Protein AF-A0A4Y2JRJ2-F1 (afdb_monomer_lite)

Organism: Araneus ventricosus (NCBI:txid182803)

Sequence (125 aa):
MPVTPMLPQPTEDWSYSSLLEEIGKANWTLNPTSQSPTFQLWAKYLRNYFWNDSTTTSEKITFNILPSTTYSFRTNRSTENAILDLLDTINSAKSSNQQTLMIFLDIKGAFDHLQYTSIKTALTS

pLDDT: mean 71.3, std 20.08, range [35.91, 96.25]

Secondary structure (DSSP, 8-state):
---PPPPPP--S---THHHHHHHTT------TT---HHHHHHHHHHHHHHHHHHHHHHHHHHHHHS-TT--TT-TT--HHHHHHHHHHHHHHHHHTT----------TTTTTT--HHHHHHHHH-

Structure (mmCIF, N/CA/C/O backbone):
data_AF-A0A4Y2JRJ2-F1
#
_entry.id   AF-A0A4Y2JRJ2-F1
#
loop_
_atom_site.group_PDB
_atom_site.id
_atom_site.type_symbol
_atom_site.label_atom_id
_atom_site.label_alt_id
_atom_site.label_comp_id
_atom_site.label_asym_id
_atom_site.label_entity_id
_atom_site.label_seq_id
_atom_site.pdbx_PDB_ins_code
_atom_site.Cartn_x
_atom_site.Cartn_y
_atom_site.Cartn_z
_atom_site.occupancy
_atom_site.B_iso_or_equiv
_atom_site.auth_seq_id
_atom_site.auth_comp_id
_atom_site.auth_asym_id
_atom_site.auth_atom_id
_atom_site.pdbx_PDB_model_num
ATOM 1 N N . MET A 1 1 ? 52.779 2.180 -22.272 1.00 42.28 1 MET A N 1
ATOM 2 C CA . MET A 1 1 ? 51.706 2.841 -23.047 1.00 42.28 1 MET A CA 1
ATOM 3 C C . MET A 1 1 ? 50.378 2.333 -22.506 1.00 42.28 1 MET A C 1
ATOM 5 O O . MET A 1 1 ? 50.268 1.117 -22.386 1.00 42.28 1 MET A O 1
ATOM 9 N N . PRO A 1 2 ? 49.432 3.188 -22.085 1.00 35.91 2 PRO A N 1
ATOM 10 C CA . PRO A 1 2 ? 48.146 2.713 -21.594 1.00 35.91 2 PRO A CA 1
ATOM 11 C C . PRO A 1 2 ? 47.262 2.334 -22.788 1.00 35.91 2 PRO A C 1
ATOM 13 O O . PRO A 1 2 ? 47.215 3.058 -23.779 1.00 35.91 2 PRO A O 1
ATOM 16 N N . VAL A 1 3 ? 46.590 1.188 -22.703 1.00 46.62 3 VAL A N 1
ATOM 17 C CA . VAL A 1 3 ? 45.616 0.748 -23.707 1.00 46.62 3 VAL A CA 1
ATOM 18 C C . VAL A 1 3 ? 44.247 1.235 -23.249 1.00 46.62 3 VAL A C 1
ATOM 20 O O . VAL A 1 3 ? 43.727 0.772 -22.237 1.00 46.62 3 VAL A O 1
ATOM 23 N N . THR A 1 4 ? 43.682 2.206 -23.961 1.00 54.47 4 THR A N 1
ATOM 24 C CA . THR A 1 4 ? 42.310 2.673 -23.741 1.00 54.47 4 THR A CA 1
ATOM 25 C C . THR A 1 4 ? 41.337 1.636 -24.320 1.00 54.47 4 THR A C 1
ATOM 27 O O . THR A 1 4 ? 41.460 1.317 -25.503 1.00 54.47 4 THR A O 1
ATOM 30 N N . PRO A 1 5 ? 40.368 1.099 -23.554 1.00 45.22 5 PRO A N 1
ATOM 31 C CA . PRO A 1 5 ? 39.348 0.231 -24.126 1.00 45.22 5 PRO A CA 1
ATOM 32 C C . PRO A 1 5 ? 38.384 1.079 -24.962 1.00 45.22 5 PRO A C 1
ATOM 34 O O . PRO A 1 5 ? 37.733 1.984 -24.440 1.00 45.22 5 PRO A O 1
ATOM 37 N N . MET A 1 6 ? 38.307 0.812 -26.268 1.00 44.59 6 MET A N 1
ATOM 38 C CA . MET A 1 6 ? 37.297 1.420 -27.136 1.00 44.59 6 MET A CA 1
ATOM 39 C C . MET A 1 6 ? 35.924 0.821 -26.819 1.00 44.59 6 MET A C 1
ATOM 41 O O . MET A 1 6 ? 35.758 -0.398 -26.829 1.00 44.59 6 MET A O 1
ATOM 45 N N . LEU A 1 7 ? 34.935 1.680 -26.561 1.00 41.03 7 LEU A N 1
ATOM 46 C CA . LEU A 1 7 ? 33.533 1.270 -26.530 1.00 41.03 7 LEU A CA 1
ATOM 47 C C . LEU A 1 7 ? 33.123 0.798 -27.941 1.00 41.03 7 LEU A C 1
ATOM 49 O O . LEU A 1 7 ? 33.414 1.518 -28.903 1.00 41.03 7 LEU A O 1
ATOM 53 N N . PRO A 1 8 ? 32.436 -0.350 -28.099 1.00 40.81 8 PRO A N 1
ATOM 54 C CA . PRO A 1 8 ? 31.920 -0.756 -29.400 1.00 40.81 8 PRO A CA 1
ATOM 55 C C . PRO A 1 8 ? 30.892 0.270 -29.887 1.00 40.81 8 PRO A C 1
ATOM 57 O O . PRO A 1 8 ? 29.988 0.650 -29.142 1.00 40.81 8 PRO A O 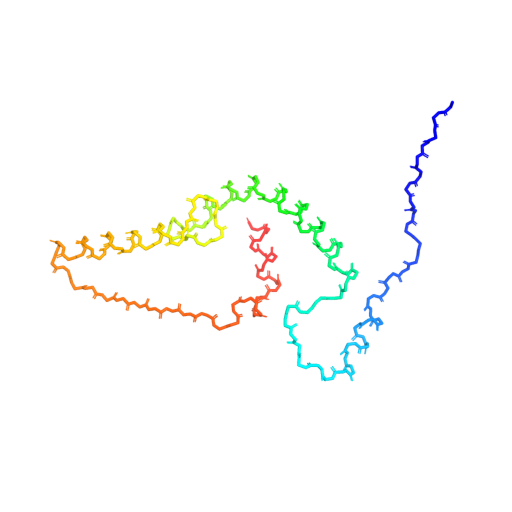1
ATOM 60 N N . GLN A 1 9 ? 31.037 0.732 -31.128 1.00 40.53 9 GLN A N 1
ATOM 61 C CA . GLN A 1 9 ? 30.033 1.575 -31.776 1.00 40.53 9 GLN A CA 1
ATOM 62 C C . GLN A 1 9 ? 28.831 0.717 -32.200 1.00 40.53 9 GLN A C 1
ATOM 64 O O . GLN A 1 9 ? 29.028 -0.415 -32.655 1.00 40.53 9 GLN A O 1
ATOM 69 N N . PRO A 1 10 ? 27.594 1.230 -32.070 1.00 41.03 10 PRO A N 1
ATOM 70 C CA . PRO A 1 10 ? 26.406 0.474 -32.419 1.00 41.03 10 PRO A CA 1
ATOM 71 C C . PRO A 1 10 ? 26.344 0.358 -33.939 1.00 41.03 10 PRO A C 1
ATOM 73 O O . PRO A 1 10 ? 26.138 1.341 -34.646 1.00 41.03 10 PRO A O 1
ATOM 76 N N . THR A 1 11 ? 26.558 -0.854 -34.435 1.00 49.75 11 THR A N 1
ATOM 77 C CA . THR A 1 11 ? 26.327 -1.192 -35.835 1.00 49.75 11 THR A CA 1
ATOM 78 C C . THR A 1 11 ? 25.270 -2.282 -35.843 1.00 49.75 11 THR A C 1
ATOM 80 O O . THR A 1 11 ? 25.405 -3.258 -35.112 1.00 49.75 11 THR A O 1
ATOM 83 N N . GLU A 1 12 ? 24.250 -2.065 -36.670 1.00 44.19 12 GLU A N 1
ATOM 84 C CA . GLU A 1 12 ? 23.066 -2.894 -36.924 1.00 44.19 12 GLU A CA 1
ATOM 85 C C . GLU A 1 12 ? 21.788 -2.503 -36.166 1.00 44.19 12 GLU A C 1
ATOM 87 O O . GLU A 1 12 ? 21.698 -2.449 -34.942 1.00 44.19 12 GLU A O 1
ATOM 92 N N . ASP A 1 13 ? 20.797 -2.195 -36.996 1.00 42.09 13 ASP A N 1
ATOM 93 C CA . ASP A 1 13 ? 19.436 -1.767 -36.724 1.00 42.09 13 ASP A CA 1
ATOM 94 C C . ASP A 1 13 ? 18.667 -2.889 -36.008 1.00 42.09 13 ASP A C 1
ATOM 96 O O . ASP A 1 13 ? 18.261 -3.883 -36.615 1.00 42.09 13 ASP A O 1
ATOM 100 N N . TRP A 1 14 ? 18.509 -2.779 -34.687 1.00 40.53 14 TRP A N 1
ATOM 101 C CA . TRP A 1 14 ? 17.703 -3.720 -33.904 1.00 40.53 14 TRP A CA 1
ATOM 102 C C . TRP A 1 14 ? 16.218 -3.439 -34.151 1.00 40.53 14 TRP A C 1
ATOM 104 O O . TRP A 1 14 ? 15.537 -2.800 -33.346 1.00 40.53 14 TRP A O 1
ATOM 114 N N . SER A 1 15 ? 15.702 -3.924 -35.278 1.00 42.84 15 SER A N 1
ATOM 115 C CA . SER A 1 15 ? 14.270 -3.910 -35.564 1.00 42.84 15 SER A CA 1
ATOM 116 C C . SER A 1 15 ? 13.555 -4.903 -34.642 1.00 42.84 15 SER A C 1
ATOM 118 O O . SER A 1 15 ? 13.498 -6.106 -34.895 1.00 42.84 15 SER A O 1
ATOM 120 N N . TYR A 1 16 ? 12.987 -4.387 -33.550 1.00 44.78 16 TYR A N 1
ATOM 121 C CA . TYR A 1 16 ? 12.132 -5.134 -32.614 1.00 44.78 16 TYR A CA 1
ATOM 122 C C . TYR A 1 16 ? 10.885 -5.742 -33.282 1.00 44.78 16 TYR A C 1
ATOM 124 O O . TYR A 1 16 ? 10.229 -6.608 -32.702 1.00 44.78 16 TYR A O 1
ATOM 132 N N . SER A 1 17 ? 10.563 -5.309 -34.501 1.00 43.69 17 SER A N 1
ATOM 133 C CA . SER A 1 17 ? 9.397 -5.735 -35.273 1.00 43.69 17 SER A CA 1
ATOM 134 C C . SER A 1 17 ? 9.382 -7.241 -35.543 1.00 43.69 17 SER A C 1
ATOM 136 O O . SER A 1 17 ? 8.327 -7.859 -35.435 1.00 43.69 17 SER A O 1
ATOM 138 N N . SER A 1 18 ? 10.541 -7.855 -35.799 1.00 46.25 18 SER A N 1
ATOM 139 C CA . SER A 1 18 ? 10.648 -9.289 -36.108 1.00 46.25 18 SER A CA 1
ATOM 140 C C . SER A 1 18 ? 10.314 -10.176 -34.901 1.00 46.25 18 SER A C 1
ATOM 142 O O . SER A 1 18 ? 9.673 -11.213 -35.047 1.00 46.25 18 SER A O 1
ATOM 144 N N . LEU A 1 19 ? 10.696 -9.741 -33.692 1.00 44.41 19 LEU A N 1
ATOM 145 C CA . LEU A 1 19 ? 10.365 -10.430 -32.437 1.00 44.41 19 LEU A CA 1
ATOM 146 C C . LEU A 1 19 ? 8.871 -10.314 -32.105 1.00 44.41 19 LEU A C 1
ATOM 148 O O . LEU A 1 19 ? 8.273 -11.254 -31.590 1.00 44.41 19 LEU A O 1
ATOM 152 N N . LEU A 1 20 ? 8.253 -9.173 -32.419 1.00 44.00 20 LEU A N 1
ATOM 153 C CA . LEU A 1 20 ? 6.820 -8.955 -32.210 1.00 44.00 20 LEU A CA 1
ATOM 154 C C . LEU A 1 20 ? 5.960 -9.771 -33.189 1.00 44.00 20 LEU A C 1
ATOM 156 O O . LEU A 1 20 ? 4.895 -10.257 -32.805 1.00 44.00 20 LEU A O 1
ATOM 160 N N . GLU A 1 21 ? 6.436 -9.980 -34.419 1.00 49.56 21 GLU A N 1
ATOM 161 C CA . GLU A 1 21 ? 5.772 -10.824 -35.423 1.00 49.56 21 GLU A CA 1
ATOM 162 C C . GLU A 1 21 ? 5.758 -12.313 -35.033 1.00 49.56 21 GLU A C 1
ATOM 164 O O . GLU A 1 21 ? 4.797 -13.031 -35.323 1.00 49.56 21 GLU A O 1
ATOM 169 N N . GLU A 1 22 ? 6.799 -12.778 -34.337 1.00 46.06 22 GLU A N 1
ATOM 170 C CA . GLU A 1 22 ? 6.912 -14.155 -33.846 1.00 46.06 22 GLU A CA 1
ATOM 171 C C . GLU A 1 22 ? 6.024 -14.404 -32.611 1.00 46.06 22 GLU A C 1
ATOM 173 O O . GLU A 1 22 ? 5.380 -15.451 -32.501 1.00 46.06 22 GLU A O 1
ATOM 178 N N . ILE A 1 23 ? 5.890 -13.403 -31.730 1.00 51.19 23 ILE A N 1
ATOM 179 C CA . ILE A 1 23 ? 5.006 -13.449 -30.550 1.00 51.19 23 ILE A CA 1
ATOM 180 C C . ILE A 1 23 ? 3.524 -13.545 -30.955 1.00 51.19 23 ILE A C 1
ATOM 182 O O . ILE A 1 23 ? 2.739 -14.198 -30.269 1.00 51.19 23 ILE A O 1
ATOM 186 N N . GLY A 1 24 ? 3.134 -12.967 -32.096 1.00 46.84 24 GLY A N 1
ATOM 187 C CA . GLY A 1 24 ? 1.750 -12.989 -32.586 1.00 46.84 24 GLY A CA 1
ATOM 188 C C . GLY A 1 24 ? 1.219 -14.364 -33.020 1.00 46.84 24 GLY A C 1
ATOM 189 O O . GLY A 1 24 ? 0.017 -14.500 -33.243 1.00 46.84 24 GLY A O 1
ATOM 190 N N . LYS A 1 25 ? 2.075 -15.389 -33.152 1.00 46.81 25 LYS A N 1
ATOM 191 C CA . LYS A 1 25 ? 1.701 -16.702 -33.721 1.00 46.81 25 LYS A CA 1
ATOM 192 C C . LYS A 1 25 ? 1.521 -17.825 -32.706 1.00 46.81 25 LYS A C 1
ATOM 194 O O . LYS A 1 25 ? 1.104 -18.917 -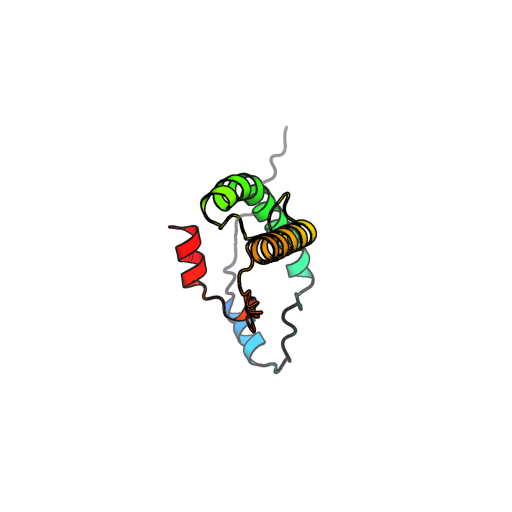33.091 1.00 46.81 25 LYS A O 1
ATOM 199 N N . ALA A 1 26 ? 1.800 -17.592 -31.428 1.00 40.94 26 ALA A N 1
ATOM 200 C CA . ALA A 1 26 ? 1.737 -18.642 -30.426 1.00 40.94 26 ALA A CA 1
ATOM 201 C C . ALA A 1 26 ? 0.713 -18.308 -29.331 1.00 40.94 26 ALA A C 1
ATOM 203 O O . ALA A 1 26 ? 0.862 -17.342 -28.587 1.00 40.94 26 ALA A O 1
ATOM 204 N N . ASN A 1 27 ? -0.326 -19.141 -29.221 1.00 46.16 27 ASN A N 1
ATOM 205 C CA . ASN A 1 27 ? -1.297 -19.108 -28.126 1.00 46.16 27 ASN A CA 1
ATOM 206 C C . ASN A 1 27 ? -0.636 -19.612 -26.836 1.00 46.16 27 ASN A C 1
ATOM 208 O O . ASN A 1 27 ? -0.828 -20.757 -26.429 1.00 46.16 27 ASN A O 1
ATOM 212 N N . TRP A 1 28 ? 0.169 -18.765 -26.203 1.00 39.12 28 TRP A N 1
ATOM 213 C CA . TRP A 1 28 ? 0.623 -18.989 -24.838 1.00 39.12 28 TRP A CA 1
ATOM 214 C C . TRP A 1 28 ? -0.413 -18.393 -23.895 1.00 39.12 28 TRP A C 1
ATOM 216 O O . TRP A 1 28 ? -0.759 -17.216 -24.000 1.00 39.12 28 TRP A O 1
ATOM 226 N N . THR A 1 29 ? -0.874 -19.174 -22.922 1.00 43.31 29 THR A N 1
ATOM 227 C CA . THR A 1 29 ? -1.368 -18.608 -21.667 1.00 43.31 29 THR A CA 1
ATOM 228 C C . THR A 1 29 ? -0.193 -17.840 -21.061 1.00 43.31 29 THR A C 1
ATOM 230 O O . THR A 1 29 ? 0.716 -18.432 -20.480 1.00 43.31 29 THR A O 1
ATOM 233 N N . LEU A 1 30 ? -0.145 -16.528 -21.303 1.00 48.53 30 LEU A N 1
ATOM 234 C CA . LEU A 1 30 ? 0.935 -15.658 -20.851 1.00 48.53 30 LEU A CA 1
ATOM 235 C C . LEU A 1 30 ? 0.990 -15.714 -19.324 1.00 48.53 30 LEU A C 1
ATOM 237 O O . LEU A 1 30 ? 0.108 -15.197 -18.643 1.00 48.53 30 LEU A O 1
ATOM 241 N N . ASN A 1 31 ? 2.023 -16.353 -18.777 1.00 50.81 31 ASN A N 1
ATOM 242 C CA . ASN A 1 31 ? 2.381 -16.145 -17.384 1.00 50.81 31 ASN A CA 1
ATOM 243 C C . ASN A 1 31 ? 3.006 -14.740 -17.295 1.00 50.81 31 ASN A C 1
ATOM 245 O O . ASN A 1 31 ? 4.090 -14.549 -17.853 1.00 50.81 31 ASN A O 1
ATOM 249 N N . PRO A 1 32 ? 2.384 -13.767 -16.604 1.00 55.78 32 PRO A N 1
ATOM 250 C CA . PRO A 1 32 ? 2.878 -12.389 -16.542 1.00 55.78 32 PRO A CA 1
ATOM 251 C C . PRO A 1 32 ? 4.251 -12.266 -15.855 1.00 55.78 32 PRO A C 1
ATOM 253 O O . PRO A 1 32 ? 4.891 -11.221 -15.922 1.00 55.78 32 PRO A O 1
ATOM 256 N N . THR A 1 33 ? 4.737 -13.330 -15.206 1.00 58.91 33 THR A N 1
ATOM 257 C CA . THR A 1 33 ? 6.064 -13.390 -14.571 1.00 58.91 33 THR A CA 1
ATOM 258 C C . THR A 1 33 ? 7.132 -14.068 -15.447 1.00 58.91 33 THR A C 1
ATOM 260 O O . THR A 1 33 ? 8.305 -14.099 -15.078 1.00 58.91 33 THR A O 1
ATOM 263 N N . SER A 1 34 ? 6.768 -14.612 -16.612 1.00 54.38 34 SER A N 1
ATOM 264 C CA . SER A 1 34 ? 7.700 -15.303 -17.511 1.00 54.38 34 SER A CA 1
ATOM 265 C C . SER A 1 34 ? 8.627 -14.312 -18.224 1.00 54.38 34 SER A C 1
ATOM 267 O O . SER A 1 34 ? 8.170 -13.472 -18.994 1.00 54.38 34 SER A O 1
ATOM 269 N N . GLN A 1 35 ? 9.941 -14.427 -18.005 1.00 58.06 35 GLN A N 1
ATOM 270 C CA . GLN A 1 35 ? 10.963 -13.652 -18.720 1.00 58.06 35 GLN A CA 1
ATOM 271 C C . GLN A 1 35 ? 12.006 -14.573 -19.355 1.00 58.06 35 GLN A C 1
ATOM 273 O O . GLN A 1 35 ? 12.456 -15.526 -18.717 1.00 58.06 35 GLN A O 1
ATOM 278 N N . SER A 1 36 ? 12.444 -14.242 -20.575 1.00 57.72 36 SER A N 1
ATOM 279 C CA . SER A 1 36 ? 13.567 -14.911 -21.247 1.00 57.72 36 SER A CA 1
ATOM 280 C C . SER A 1 36 ? 14.858 -14.824 -20.403 1.00 57.72 36 SER A C 1
ATOM 282 O O . SER A 1 36 ? 15.148 -13.744 -19.878 1.00 57.72 36 SER A O 1
ATOM 284 N N . PRO A 1 37 ? 15.668 -15.897 -20.273 1.00 58.19 37 PRO A N 1
ATOM 285 C CA . PRO A 1 37 ? 16.852 -15.930 -19.401 1.00 58.19 37 PRO A CA 1
ATOM 286 C C . PRO A 1 37 ? 17.874 -14.809 -19.650 1.00 58.19 37 PRO A C 1
ATOM 288 O O . PRO A 1 37 ? 18.465 -14.281 -18.711 1.00 58.19 37 PRO A O 1
ATOM 291 N N . THR A 1 38 ? 18.067 -14.399 -20.905 1.00 56.34 38 THR A N 1
ATOM 292 C CA . THR A 1 38 ? 18.982 -13.304 -21.270 1.00 56.34 38 THR A CA 1
ATOM 293 C C . THR A 1 38 ? 18.423 -11.928 -20.914 1.00 56.34 38 THR A C 1
ATOM 295 O O . THR A 1 38 ? 19.180 -11.038 -20.524 1.00 56.34 38 THR A O 1
ATOM 298 N N . PHE A 1 39 ? 17.098 -11.761 -20.963 1.00 62.88 39 PHE A N 1
ATOM 299 C CA . PHE A 1 39 ? 16.429 -10.546 -20.501 1.00 62.88 39 PHE A CA 1
ATOM 300 C C . PHE A 1 39 ? 16.547 -10.394 -18.978 1.00 62.88 39 PHE A C 1
ATOM 302 O O . PHE A 1 39 ? 16.710 -9.281 -18.496 1.00 62.88 39 PHE A O 1
ATOM 309 N N . GLN A 1 40 ? 16.574 -11.492 -18.212 1.00 68.00 40 GLN A N 1
ATOM 310 C CA . GLN A 1 40 ? 16.637 -11.447 -16.744 1.00 68.00 40 GLN A CA 1
ATOM 311 C C . GLN A 1 40 ? 17.912 -10.779 -16.202 1.00 68.00 40 GLN A C 1
ATOM 313 O O . GLN A 1 40 ? 17.837 -10.031 -15.227 1.00 68.00 40 GLN A O 1
ATOM 318 N N . LEU A 1 41 ? 19.078 -11.008 -16.821 1.00 72.62 41 LEU A N 1
ATOM 319 C CA . LEU A 1 41 ? 20.350 -10.428 -16.363 1.00 72.62 41 LEU A CA 1
ATOM 320 C C . LEU A 1 41 ? 20.408 -8.915 -16.605 1.00 72.62 41 LEU A C 1
ATOM 322 O O . LEU A 1 41 ? 20.652 -8.148 -15.670 1.00 72.62 41 LEU A O 1
ATOM 326 N N . TRP A 1 42 ? 20.123 -8.479 -17.834 1.00 69.94 42 TRP A N 1
ATOM 327 C CA . TRP A 1 42 ? 20.108 -7.057 -18.181 1.00 69.94 42 TRP A CA 1
ATOM 328 C C . TRP A 1 42 ? 18.967 -6.311 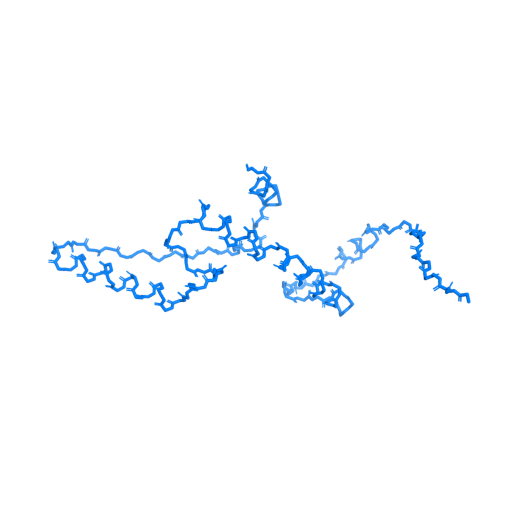-17.495 1.00 69.94 42 TRP A C 1
ATOM 330 O O . TRP A 1 42 ? 19.187 -5.226 -16.961 1.00 69.94 42 TRP A O 1
ATOM 340 N N . ALA A 1 43 ? 17.777 -6.909 -17.406 1.00 75.75 43 ALA A N 1
ATOM 341 C CA . ALA A 1 43 ? 16.659 -6.326 -16.674 1.00 75.75 43 ALA A CA 1
ATOM 342 C C . ALA A 1 43 ? 16.974 -6.184 -15.183 1.00 75.75 43 ALA A C 1
ATOM 344 O O . ALA A 1 43 ? 16.583 -5.189 -14.584 1.00 75.75 43 ALA A O 1
ATOM 345 N N . LYS A 1 44 ? 17.698 -7.128 -14.567 1.00 77.69 44 LYS A N 1
ATOM 346 C CA . LYS A 1 44 ? 18.136 -7.006 -13.169 1.00 77.69 44 LYS A CA 1
ATOM 347 C C . LYS A 1 44 ? 19.149 -5.876 -12.991 1.00 77.69 44 LYS A C 1
ATOM 349 O O . LYS A 1 44 ? 19.034 -5.115 -12.034 1.00 77.69 44 LYS A O 1
ATOM 354 N N . TYR A 1 45 ? 20.102 -5.740 -13.912 1.00 79.62 45 TYR A N 1
ATOM 355 C CA . TYR A 1 45 ? 21.083 -4.656 -13.871 1.00 79.62 45 TYR A CA 1
ATOM 356 C C . TYR A 1 45 ? 20.426 -3.280 -14.049 1.00 79.62 45 TYR A C 1
ATOM 358 O O . TYR A 1 45 ? 20.607 -2.402 -13.208 1.00 79.62 45 TYR A O 1
ATOM 366 N N . LEU A 1 46 ? 19.595 -3.118 -15.084 1.00 78.06 46 LEU A N 1
ATOM 367 C CA . LEU A 1 46 ? 18.841 -1.888 -15.339 1.00 78.06 46 LEU A CA 1
ATOM 368 C C . LEU A 1 46 ? 17.891 -1.558 -14.186 1.00 78.06 46 LEU A C 1
ATOM 370 O O . LEU A 1 46 ? 17.818 -0.407 -13.775 1.00 78.06 46 LEU A O 1
ATOM 374 N N . ARG A 1 47 ? 17.221 -2.566 -13.614 1.00 78.12 47 ARG A N 1
ATOM 375 C CA . ARG A 1 47 ? 16.384 -2.423 -12.417 1.00 78.12 47 ARG A CA 1
ATOM 376 C C . ARG A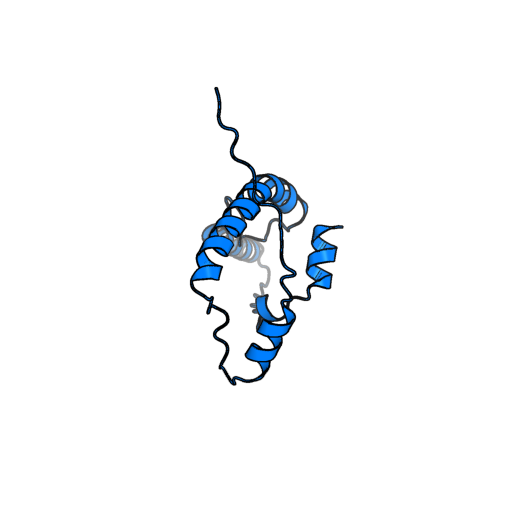 1 47 ? 17.195 -1.865 -11.253 1.00 78.12 47 ARG A C 1
ATOM 378 O O . ARG A 1 47 ? 16.772 -0.888 -10.654 1.00 78.12 47 ARG A O 1
ATOM 385 N N . ASN A 1 48 ? 18.351 -2.445 -10.944 1.00 80.19 48 ASN A N 1
ATOM 386 C CA . ASN A 1 48 ? 19.188 -1.976 -9.838 1.00 80.19 48 ASN A CA 1
ATOM 387 C C . ASN A 1 48 ? 19.706 -0.554 -10.070 1.00 80.19 48 ASN A C 1
ATOM 389 O O . ASN A 1 48 ? 19.691 0.251 -9.147 1.00 80.19 48 ASN A O 1
ATOM 393 N N . TYR A 1 49 ? 20.130 -0.234 -11.294 1.00 78.19 49 TYR A N 1
ATOM 394 C CA . TYR A 1 49 ? 20.572 1.114 -11.643 1.00 78.19 49 TYR A CA 1
ATOM 395 C C . TYR A 1 49 ? 19.436 2.136 -11.494 1.00 78.19 49 TYR A C 1
ATOM 397 O O . TYR A 1 49 ? 19.595 3.135 -10.799 1.00 78.19 49 TYR A O 1
ATOM 405 N N . PHE A 1 50 ? 18.266 1.833 -12.064 1.00 74.75 50 PHE A N 1
ATOM 406 C CA . PHE A 1 50 ? 17.068 2.665 -11.966 1.00 74.75 50 PHE A CA 1
ATOM 407 C C . PHE A 1 50 ? 16.622 2.872 -10.515 1.00 74.75 50 PHE A C 1
ATOM 409 O O . PHE A 1 50 ? 16.302 3.994 -10.129 1.00 74.75 50 PHE A O 1
ATOM 416 N N . TRP A 1 51 ? 16.624 1.818 -9.692 1.00 68.94 51 TRP A N 1
ATOM 417 C CA . TRP A 1 51 ? 16.250 1.933 -8.282 1.00 68.94 51 TRP A CA 1
ATOM 418 C C . TRP A 1 51 ? 17.282 2.690 -7.462 1.00 68.94 51 TRP A C 1
ATOM 420 O O . TRP A 1 51 ? 16.872 3.487 -6.635 1.00 68.94 51 TRP A O 1
ATOM 430 N N . ASN A 1 52 ? 18.581 2.511 -7.696 1.00 68.25 52 ASN A N 1
ATOM 431 C CA . ASN A 1 52 ? 19.609 3.248 -6.958 1.00 68.25 52 ASN A CA 1
ATOM 432 C C . ASN A 1 52 ? 19.558 4.760 -7.235 1.00 68.25 52 ASN A C 1
ATOM 434 O O . ASN A 1 52 ? 19.804 5.559 -6.334 1.00 68.25 52 ASN A O 1
ATOM 438 N N . ASP A 1 53 ? 19.213 5.153 -8.462 1.00 62.97 53 ASP A N 1
ATOM 439 C CA . ASP A 1 53 ? 18.981 6.557 -8.821 1.00 62.97 53 ASP A CA 1
ATOM 440 C C . ASP A 1 53 ? 17.628 7.067 -8.275 1.00 62.97 53 ASP A C 1
ATOM 442 O O . ASP A 1 53 ? 17.496 8.193 -7.783 1.00 62.97 53 ASP A O 1
ATOM 446 N N . SER A 1 54 ? 16.618 6.190 -8.260 1.00 57.84 54 SER A N 1
ATOM 447 C CA . SER A 1 54 ? 15.276 6.502 -7.767 1.00 57.84 54 SER A CA 1
ATOM 448 C C . SER A 1 54 ? 15.137 6.477 -6.247 1.00 57.84 54 SER A C 1
ATOM 450 O O . SER A 1 54 ? 14.239 7.131 -5.752 1.00 57.84 54 SER A O 1
ATOM 452 N N . THR A 1 55 ? 15.944 5.774 -5.451 1.00 55.00 55 THR A N 1
ATOM 453 C CA . THR A 1 55 ? 15.730 5.681 -3.990 1.00 55.00 55 THR A CA 1
ATOM 454 C C . THR A 1 55 ? 15.920 7.033 -3.313 1.00 55.00 55 THR A C 1
ATOM 456 O O . THR A 1 55 ? 15.056 7.466 -2.556 1.00 55.00 55 THR A O 1
ATOM 459 N N . THR A 1 56 ? 16.980 7.755 -3.674 1.00 52.34 56 THR A N 1
ATOM 460 C CA . THR A 1 56 ? 17.310 9.082 -3.126 1.00 52.34 56 THR A CA 1
ATOM 461 C C . THR A 1 56 ? 16.298 10.147 -3.562 1.00 52.34 56 THR A C 1
ATOM 463 O O . THR A 1 56 ? 15.946 11.050 -2.802 1.00 52.34 56 THR A O 1
ATOM 466 N N . THR A 1 57 ? 15.787 10.022 -4.787 1.00 51.50 57 THR A N 1
ATOM 467 C CA . THR A 1 57 ? 14.809 10.949 -5.368 1.00 51.50 57 THR A CA 1
ATOM 468 C C . THR A 1 57 ? 13.384 10.599 -4.925 1.00 51.50 57 THR A C 1
ATOM 470 O O . THR A 1 57 ? 12.602 11.486 -4.599 1.00 51.50 57 THR A O 1
ATOM 473 N N . SER A 1 58 ? 13.050 9.312 -4.813 1.00 54.03 58 SER A N 1
ATOM 474 C CA . SER A 1 58 ? 11.739 8.830 -4.381 1.00 54.03 58 SER A CA 1
ATOM 475 C C . SER A 1 58 ? 11.533 9.022 -2.892 1.00 54.03 58 SER A C 1
ATOM 477 O O . SER A 1 58 ? 10.423 9.361 -2.540 1.00 54.03 58 SER A O 1
ATOM 479 N N . GLU A 1 59 ? 12.525 8.932 -2.003 1.00 54.69 59 GLU A N 1
ATOM 480 C CA . GLU A 1 59 ? 12.284 9.315 -0.602 1.00 54.69 59 GLU A CA 1
ATOM 481 C C . GLU A 1 59 ? 11.852 10.781 -0.504 1.00 54.69 59 GLU A C 1
ATOM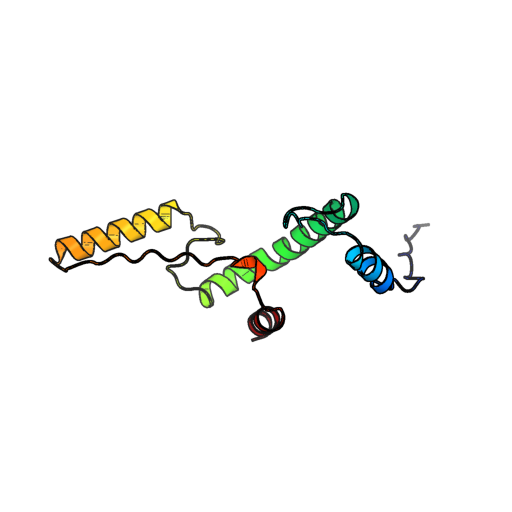 483 O O . GLU A 1 59 ? 10.893 11.100 0.191 1.00 54.69 59 GLU A O 1
ATOM 488 N N . LYS A 1 60 ? 12.474 11.662 -1.294 1.00 51.50 60 LYS A N 1
ATOM 489 C CA . LYS A 1 60 ? 12.166 13.097 -1.329 1.00 51.50 60 LYS A CA 1
ATOM 490 C C . LYS A 1 60 ? 10.841 13.423 -2.040 1.00 51.50 60 LYS A C 1
ATOM 492 O O . LYS A 1 60 ? 10.120 14.316 -1.606 1.00 51.50 60 LYS A O 1
ATOM 497 N N . ILE A 1 61 ? 10.503 12.693 -3.106 1.00 52.69 61 ILE A N 1
ATOM 498 C CA . ILE A 1 61 ? 9.270 12.857 -3.899 1.00 52.69 61 ILE A CA 1
ATOM 499 C C . ILE A 1 61 ? 8.074 12.155 -3.227 1.00 52.69 61 ILE A C 1
ATOM 501 O O . ILE A 1 61 ? 7.003 12.735 -3.086 1.00 52.69 61 ILE A O 1
ATOM 505 N N . THR A 1 62 ? 8.249 10.933 -2.730 1.00 51.97 62 THR A N 1
ATOM 506 C CA . THR A 1 62 ? 7.226 10.115 -2.048 1.00 51.97 62 THR A CA 1
ATOM 507 C C . THR A 1 62 ? 6.802 10.733 -0.719 1.00 51.97 62 THR A C 1
ATOM 509 O O . THR A 1 62 ? 5.645 10.585 -0.322 1.00 51.97 62 THR A O 1
ATOM 512 N N . PHE A 1 63 ? 7.690 11.463 -0.032 1.00 53.75 63 PHE A N 1
ATOM 513 C CA . PHE A 1 63 ? 7.318 12.219 1.169 1.00 53.75 63 PHE A CA 1
ATOM 514 C C . PHE A 1 63 ? 6.374 13.395 0.861 1.00 53.75 63 PHE A C 1
ATOM 516 O O . PHE A 1 63 ? 5.626 13.798 1.745 1.00 53.75 63 PHE A O 1
ATOM 523 N N . ASN A 1 64 ? 6.371 13.912 -0.378 1.00 56.16 64 ASN A N 1
ATOM 524 C CA . ASN A 1 64 ? 5.590 15.094 -0.760 1.00 56.16 64 ASN A CA 1
ATOM 525 C C . ASN A 1 64 ? 4.382 14.797 -1.678 1.00 56.16 64 ASN A C 1
ATOM 527 O O . ASN A 1 64 ? 3.436 15.575 -1.689 1.00 56.16 64 ASN A O 1
ATOM 531 N N . ILE A 1 65 ? 4.385 13.693 -2.440 1.00 69.44 65 ILE A N 1
ATOM 532 C CA . ILE A 1 65 ? 3.316 13.363 -3.410 1.00 69.44 65 ILE A CA 1
ATOM 533 C C . ILE A 1 65 ? 2.297 12.358 -2.859 1.00 69.44 65 ILE A C 1
ATOM 535 O O . ILE A 1 65 ? 1.109 12.448 -3.160 1.00 69.44 65 ILE A O 1
ATOM 539 N N . LEU A 1 66 ? 2.736 11.378 -2.067 1.00 76.56 66 LEU A N 1
ATOM 540 C CA . LEU A 1 66 ? 1.863 10.292 -1.623 1.00 76.56 66 LEU A CA 1
ATOM 541 C C . LEU A 1 66 ? 1.294 10.583 -0.217 1.00 76.56 66 LEU A C 1
ATOM 543 O O . LEU A 1 66 ? 2.061 10.980 0.668 1.00 76.56 66 LEU A O 1
ATOM 547 N N . PRO A 1 67 ? 0.002 10.303 0.050 1.00 81.81 67 PRO A N 1
ATOM 548 C CA . PRO A 1 67 ? -0.614 10.527 1.360 1.00 81.81 67 PRO A CA 1
ATOM 549 C C . PRO A 1 67 ? 0.090 9.783 2.499 1.00 81.81 67 PRO A C 1
ATOM 551 O O . PRO A 1 67 ? 0.547 8.648 2.321 1.00 81.81 67 PRO A O 1
ATOM 554 N N . SER A 1 68 ? 0.111 10.378 3.695 1.00 83.81 68 SER A N 1
ATOM 555 C CA . SER A 1 68 ? 0.727 9.794 4.900 1.00 83.81 68 SER A CA 1
ATOM 556 C C . SER A 1 68 ? 0.139 8.437 5.310 1.00 83.81 68 SER A C 1
ATOM 558 O O . SER A 1 68 ? 0.816 7.667 5.983 1.00 83.81 68 SER A O 1
ATOM 560 N N . THR A 1 69 ? -1.078 8.129 4.857 1.00 87.06 69 THR A N 1
ATOM 561 C CA . THR A 1 69 ? -1.809 6.870 5.073 1.00 87.06 69 THR A CA 1
ATOM 562 C C . THR A 1 69 ? -1.447 5.758 4.078 1.00 87.06 69 THR A C 1
ATOM 564 O O . THR A 1 69 ? -2.065 4.698 4.077 1.00 87.06 69 THR A O 1
ATOM 567 N N . THR A 1 70 ? -0.470 5.974 3.190 1.00 88.00 70 THR A N 1
ATOM 568 C CA . THR A 1 70 ? 0.026 4.933 2.272 1.00 88.00 70 THR A CA 1
ATOM 569 C C . THR A 1 70 ? 1.242 4.240 2.874 1.00 88.00 70 THR A C 1
ATOM 571 O O . THR A 1 70 ? 2.282 4.876 3.038 1.00 88.00 70 THR A O 1
ATOM 574 N N . TYR A 1 71 ? 1.139 2.939 3.147 1.00 89.44 71 TYR A N 1
ATOM 575 C CA . TYR A 1 71 ? 2.197 2.170 3.823 1.00 89.44 71 TYR A CA 1
ATOM 576 C C . TYR A 1 71 ? 2.986 1.244 2.890 1.00 89.44 71 TYR A C 1
ATOM 578 O O . TYR A 1 71 ? 4.107 0.863 3.209 1.00 89.44 71 TYR A O 1
ATOM 586 N N . SER A 1 72 ? 2.424 0.880 1.736 1.00 87.31 72 SER A N 1
ATOM 587 C CA . SER A 1 72 ? 3.060 -0.029 0.777 1.00 87.31 72 SER A CA 1
ATOM 588 C C . SER A 1 72 ? 4.181 0.658 -0.011 1.00 87.31 72 SER A C 1
ATOM 590 O O . SER A 1 72 ? 4.073 1.835 -0.345 1.00 87.31 72 SER A O 1
ATOM 592 N N . PHE A 1 73 ? 5.232 -0.097 -0.352 1.00 84.06 73 PHE A N 1
ATOM 593 C CA . PHE A 1 73 ? 6.341 0.330 -1.225 1.00 84.06 73 PHE A CA 1
ATOM 594 C C . PHE A 1 73 ? 7.100 1.593 -0.772 1.00 84.06 73 PHE A C 1
ATOM 596 O O . PHE A 1 73 ? 7.690 2.287 -1.597 1.00 84.06 73 PHE A O 1
ATOM 603 N N . ARG A 1 74 ? 7.114 1.887 0.533 1.00 80.06 74 ARG A N 1
ATOM 604 C CA . ARG A 1 74 ? 7.869 3.002 1.119 1.00 80.06 74 ARG A CA 1
ATOM 605 C C . ARG A 1 74 ? 8.967 2.500 2.048 1.00 80.06 74 ARG A C 1
ATOM 607 O O . ARG A 1 74 ? 8.802 1.486 2.723 1.00 80.06 74 ARG A O 1
ATOM 614 N N . THR A 1 75 ? 10.060 3.250 2.141 1.00 80.31 75 THR A N 1
ATOM 615 C CA . THR A 1 75 ? 11.042 3.043 3.207 1.00 80.31 75 THR A CA 1
ATOM 616 C C . THR A 1 75 ? 10.423 3.416 4.555 1.00 80.31 75 THR A C 1
ATOM 618 O O . THR A 1 75 ? 9.596 4.324 4.651 1.00 80.31 75 THR A O 1
ATOM 621 N N . ASN A 1 76 ? 10.782 2.677 5.608 1.00 84.88 76 ASN A N 1
ATOM 622 C CA . ASN A 1 76 ? 10.322 2.907 6.986 1.00 84.88 76 ASN A CA 1
ATOM 623 C C . ASN A 1 76 ? 8.794 2.873 7.206 1.00 84.88 76 ASN A C 1
ATOM 625 O O . ASN A 1 76 ? 8.312 3.345 8.234 1.00 84.88 76 ASN A O 1
ATOM 629 N N . ARG A 1 77 ? 8.019 2.313 6.271 1.00 87.69 77 ARG A N 1
ATOM 630 C CA . ARG A 1 77 ? 6.606 1.973 6.473 1.00 87.69 77 ARG A CA 1
ATOM 631 C C . ARG A 1 77 ? 6.405 0.503 6.150 1.00 87.69 77 ARG A C 1
ATOM 633 O O . ARG A 1 77 ? 6.907 0.006 5.146 1.00 87.69 77 ARG A O 1
ATOM 640 N N . SER A 1 78 ? 5.675 -0.187 7.011 1.00 91.06 78 SER A N 1
ATOM 641 C CA . SER A 1 78 ? 5.370 -1.603 6.857 1.00 91.06 78 SER A CA 1
ATOM 642 C C . SER A 1 78 ? 3.875 -1.870 7.010 1.00 91.06 78 SER A C 1
ATOM 644 O O . SER A 1 78 ? 3.094 -1.004 7.416 1.00 91.06 78 SER A O 1
ATOM 646 N N . THR A 1 79 ? 3.477 -3.108 6.722 1.00 92.00 79 THR A N 1
ATOM 647 C CA . THR A 1 79 ? 2.125 -3.603 7.004 1.00 92.00 79 THR A CA 1
ATOM 648 C C . THR A 1 79 ? 1.789 -3.526 8.495 1.00 92.00 79 THR A C 1
ATOM 650 O O . THR A 1 79 ? 0.642 -3.277 8.847 1.00 92.00 79 THR A O 1
ATOM 653 N N . GLU A 1 80 ? 2.777 -3.684 9.378 1.00 95.00 80 GLU A N 1
ATOM 654 C CA . GLU A 1 80 ? 2.581 -3.548 10.824 1.00 95.00 80 GLU A CA 1
ATOM 655 C C . GLU A 1 80 ? 2.158 -2.124 11.190 1.00 95.00 80 GLU A C 1
ATOM 657 O O . GLU A 1 80 ? 1.177 -1.946 11.906 1.00 95.00 80 GLU A O 1
ATOM 662 N N . ASN A 1 81 ? 2.815 -1.105 10.620 1.00 93.62 81 ASN A N 1
ATOM 663 C CA . ASN A 1 81 ? 2.406 0.284 10.835 1.00 93.62 81 ASN A CA 1
ATOM 664 C C . ASN A 1 81 ? 0.975 0.542 10.344 1.00 93.62 81 ASN A C 1
ATOM 666 O O . ASN A 1 81 ? 0.224 1.238 11.015 1.00 93.62 81 ASN A O 1
ATOM 670 N N . ALA A 1 82 ? 0.587 -0.042 9.206 1.00 93.75 82 ALA A N 1
ATOM 671 C CA . ALA A 1 82 ? -0.769 0.099 8.679 1.00 93.75 82 ALA A CA 1
ATOM 672 C C . ALA A 1 82 ? -1.825 -0.496 9.627 1.00 93.75 82 ALA A C 1
ATOM 674 O O . ALA A 1 82 ? -2.888 0.087 9.823 1.00 93.75 82 ALA A O 1
ATOM 675 N N . ILE A 1 83 ? -1.530 -1.657 10.221 1.00 95.25 83 ILE A N 1
ATOM 676 C CA . ILE A 1 83 ? -2.430 -2.331 11.164 1.00 95.25 83 ILE A CA 1
ATOM 677 C C . ILE A 1 83 ? -2.526 -1.548 12.476 1.00 95.25 83 ILE A C 1
ATOM 679 O O . ILE A 1 83 ? -3.627 -1.389 12.997 1.00 95.25 83 ILE A O 1
ATOM 683 N N . LEU A 1 84 ? -1.404 -1.046 12.999 1.00 96.06 84 LEU A N 1
ATOM 684 C CA . LEU A 1 84 ? -1.390 -0.234 14.218 1.00 96.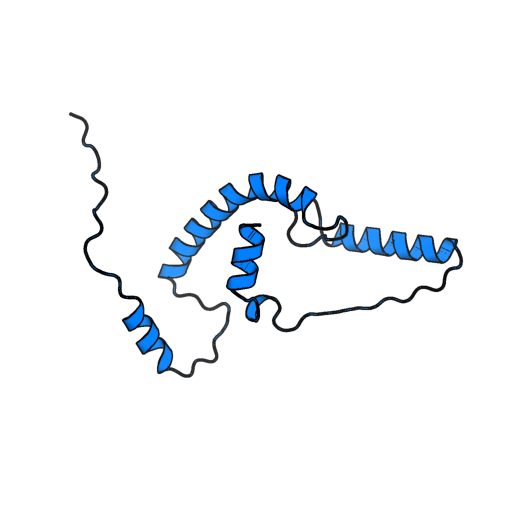06 84 LEU A CA 1
ATOM 685 C C . LEU A 1 84 ? -2.213 1.048 14.046 1.00 96.06 84 LEU A C 1
ATOM 687 O O . LEU A 1 84 ? -3.123 1.289 14.835 1.00 96.06 84 LEU A O 1
ATOM 691 N N . ASP A 1 85 ? -1.988 1.798 12.966 1.00 94.75 85 ASP A N 1
ATOM 692 C CA . ASP A 1 85 ? -2.729 3.037 12.695 1.00 94.75 85 ASP A CA 1
ATOM 693 C C . ASP A 1 85 ? -4.235 2.762 12.493 1.00 94.75 85 ASP A C 1
ATOM 695 O O . ASP A 1 85 ? -5.096 3.550 12.904 1.00 94.75 85 ASP A O 1
ATOM 699 N N . LEU A 1 86 ? -4.583 1.607 11.914 1.00 94.50 86 LEU A N 1
ATOM 700 C CA . LEU A 1 86 ? -5.969 1.168 11.793 1.00 94.50 86 LEU A CA 1
ATOM 701 C C . LEU A 1 86 ? -6.606 0.856 13.156 1.00 94.50 86 LEU A C 1
ATOM 703 O O . LEU A 1 86 ? -7.736 1.278 13.418 1.00 94.50 86 LEU A O 1
ATOM 707 N N . LEU A 1 87 ? -5.900 0.128 14.024 1.00 95.31 87 LEU A N 1
ATOM 708 C CA . LEU A 1 87 ? -6.363 -0.187 15.377 1.00 95.31 87 LEU A CA 1
ATOM 709 C C . LEU A 1 87 ? -6.557 1.084 16.204 1.00 95.31 87 LEU A C 1
ATOM 711 O O . LEU A 1 87 ? -7.586 1.226 16.865 1.00 95.31 87 LEU A O 1
ATOM 715 N N . ASP A 1 88 ? -5.622 2.026 16.119 1.00 95.62 88 ASP A N 1
ATOM 716 C CA . ASP A 1 88 ? -5.713 3.314 16.804 1.00 95.62 88 ASP A CA 1
ATOM 717 C C . ASP A 1 88 ? -6.914 4.126 16.316 1.00 95.62 88 ASP A C 1
ATOM 719 O O . ASP A 1 88 ? -7.647 4.701 17.127 1.00 95.62 88 ASP A O 1
ATOM 723 N N . THR A 1 89 ? -7.193 4.103 15.011 1.00 94.31 89 THR A N 1
ATOM 724 C CA . THR A 1 89 ? -8.371 4.760 14.427 1.00 94.31 89 THR A CA 1
ATOM 725 C C . THR A 1 89 ? -9.672 4.156 14.965 1.00 94.31 89 THR A C 1
ATOM 727 O O . THR A 1 89 ? -10.566 4.887 15.396 1.00 94.31 89 THR A O 1
ATOM 730 N N . ILE A 1 90 ? -9.775 2.823 15.004 1.00 94.81 90 ILE A N 1
ATOM 731 C CA . ILE A 1 90 ? -10.953 2.115 15.531 1.00 94.81 90 ILE A CA 1
ATOM 732 C C . ILE A 1 90 ? -11.131 2.394 17.027 1.00 94.81 90 ILE A C 1
ATOM 734 O O . ILE A 1 90 ? -12.238 2.696 17.476 1.00 94.81 90 ILE A O 1
ATOM 738 N N . ASN A 1 91 ? -10.052 2.318 17.805 1.00 95.44 91 ASN A N 1
ATOM 739 C CA . ASN A 1 91 ? -10.084 2.572 19.243 1.00 95.44 91 ASN A CA 1
ATOM 740 C C . ASN A 1 91 ? -10.493 4.017 19.554 1.00 95.44 91 ASN A C 1
ATOM 742 O O . ASN A 1 91 ? -11.279 4.242 20.475 1.00 95.44 91 ASN A O 1
ATOM 746 N N . SER A 1 92 ? -10.024 4.982 18.761 1.00 95.81 92 SER A N 1
ATOM 747 C CA . SER A 1 92 ? -10.386 6.398 18.893 1.00 95.81 92 SER A CA 1
ATOM 748 C C . SER A 1 92 ? -11.852 6.667 18.535 1.00 95.81 92 SER A C 1
ATOM 750 O O . SER A 1 92 ? -12.541 7.426 19.219 1.00 95.81 92 SER A O 1
ATOM 752 N N . ALA A 1 93 ? -12.378 6.013 17.498 1.00 95.12 93 ALA A N 1
ATOM 753 C CA . ALA A 1 93 ? -13.799 6.104 17.158 1.00 95.12 93 ALA A CA 1
ATOM 754 C C . ALA A 1 93 ? -14.683 5.460 18.244 1.00 95.12 93 ALA A C 1
ATOM 756 O O . ALA A 1 93 ? -15.712 6.011 18.641 1.00 95.12 93 ALA A O 1
ATOM 757 N N . LYS A 1 94 ? -14.240 4.325 18.800 1.00 94.25 94 LYS A N 1
ATOM 758 C CA . LYS A 1 94 ? -14.926 3.643 19.902 1.00 94.25 94 LYS A CA 1
ATOM 759 C C . LYS A 1 94 ? -14.959 4.495 21.172 1.00 94.25 94 LYS A C 1
ATOM 761 O O . LYS A 1 94 ? -16.010 4.591 21.800 1.00 94.25 94 LYS A O 1
ATOM 766 N N . SER A 1 95 ? -13.841 5.114 21.555 1.00 95.88 95 SER A N 1
ATOM 767 C CA . SER A 1 95 ? -13.768 5.960 22.757 1.00 95.88 95 SER A CA 1
ATOM 768 C C . SER A 1 95 ? -14.606 7.236 22.637 1.00 95.88 95 SER A C 1
ATOM 770 O O . SER A 1 95 ? -15.107 7.736 23.640 1.00 95.88 95 SER A O 1
ATOM 772 N N . SER A 1 96 ? -14.821 7.719 21.413 1.00 96.25 96 SER A N 1
ATOM 773 C CA . SER A 1 96 ? -15.699 8.852 21.104 1.00 96.25 96 SER A CA 1
ATOM 774 C C . SER A 1 96 ? -17.163 8.460 20.848 1.00 96.25 96 SER A C 1
ATOM 776 O O . SER A 1 96 ? -17.969 9.315 20.483 1.00 96.25 96 SER A O 1
ATOM 778 N N . ASN A 1 97 ? -17.528 7.190 21.072 1.00 94.25 97 ASN A N 1
ATOM 779 C CA . ASN A 1 97 ? -18.875 6.641 20.881 1.00 94.25 97 ASN A CA 1
ATOM 780 C C . ASN A 1 97 ? -19.433 6.859 19.456 1.00 94.25 97 ASN A C 1
ATOM 782 O O . ASN A 1 97 ? -20.641 7.020 19.262 1.00 94.25 97 ASN A O 1
ATOM 786 N N . GLN A 1 98 ? -18.546 6.887 18.457 1.00 96.06 98 GLN A N 1
ATOM 787 C CA . GLN A 1 98 ? -18.896 7.030 17.046 1.00 96.06 98 GLN A CA 1
ATOM 788 C C . GLN A 1 98 ? -19.277 5.678 16.437 1.00 96.06 98 GLN A C 1
ATOM 790 O O . GLN A 1 98 ? -18.722 4.635 16.782 1.00 96.06 98 GLN A O 1
ATOM 795 N N . GLN A 1 99 ? -20.207 5.694 15.480 1.00 91.69 99 GLN A N 1
ATOM 796 C CA . GLN A 1 99 ? -20.472 4.527 14.641 1.00 91.69 99 GLN A CA 1
ATOM 797 C C . GLN A 1 99 ? -19.396 4.432 13.555 1.00 91.69 99 GLN A C 1
ATOM 799 O O . GLN A 1 99 ? -19.180 5.383 12.806 1.00 91.69 99 GLN A O 1
ATOM 804 N N . THR A 1 100 ? -18.723 3.285 13.464 1.00 90.00 100 THR A N 1
ATOM 805 C CA . THR A 1 100 ? -17.636 3.052 12.504 1.00 90.00 100 THR A CA 1
ATOM 806 C C . THR A 1 100 ? -18.061 2.023 11.462 1.00 90.00 100 THR A C 1
ATOM 808 O O . THR A 1 100 ? -18.581 0.964 11.806 1.00 90.00 100 THR A O 1
ATOM 811 N N . LEU A 1 101 ? -17.802 2.318 10.187 1.00 93.94 101 LEU A N 1
ATOM 812 C CA . LEU A 1 101 ? -17.958 1.392 9.067 1.00 93.94 101 LEU A CA 1
ATOM 813 C C . LEU A 1 101 ? -16.597 1.196 8.401 1.00 93.94 101 LEU A C 1
ATOM 815 O O . LEU A 1 101 ? -15.900 2.167 8.115 1.00 93.94 101 LEU A O 1
ATOM 819 N N . MET A 1 102 ? -16.240 -0.055 8.132 1.00 93.06 102 MET A N 1
ATOM 820 C CA . MET A 1 102 ? -15.019 -0.407 7.418 1.00 93.06 102 MET A CA 1
ATOM 821 C C . MET A 1 102 ? -15.367 -0.910 6.019 1.00 93.06 102 MET A C 1
ATOM 823 O O . MET A 1 102 ? -16.209 -1.793 5.866 1.00 93.06 102 MET A O 1
ATOM 827 N N . ILE A 1 103 ? -14.712 -0.341 5.007 1.00 94.50 103 ILE A N 1
ATOM 828 C CA . ILE A 1 103 ? -14.877 -0.718 3.602 1.00 94.50 103 ILE A CA 1
ATOM 829 C C . ILE A 1 103 ? -13.547 -1.282 3.115 1.00 94.50 103 ILE A C 1
ATOM 831 O O . ILE A 1 103 ? -12.523 -0.604 3.179 1.00 94.50 103 ILE A O 1
ATOM 835 N N . PHE A 1 104 ? -13.573 -2.516 2.619 1.00 94.31 104 PHE A N 1
ATOM 836 C CA . PHE A 1 104 ? -12.422 -3.160 1.996 1.00 94.31 104 PHE A CA 1
ATOM 837 C C . PHE A 1 104 ? -12.579 -3.107 0.478 1.00 94.31 104 PHE A C 1
ATOM 839 O O . PHE A 1 104 ? -13.628 -3.479 -0.049 1.00 94.31 104 PHE A O 1
ATOM 846 N N . LEU A 1 105 ? -11.541 -2.648 -0.218 1.00 94.69 105 LEU A N 1
ATOM 847 C CA . LEU A 1 105 ? -11.507 -2.535 -1.672 1.00 94.69 105 LEU A CA 1
ATOM 848 C C . LEU A 1 105 ? -10.245 -3.213 -2.202 1.00 94.69 105 LEU A C 1
ATOM 850 O O . LEU A 1 105 ? -9.165 -3.019 -1.649 1.00 94.69 105 LEU A O 1
ATOM 854 N N . ASP A 1 106 ? -10.393 -3.962 -3.290 1.00 93.50 106 ASP A N 1
ATOM 855 C CA . ASP A 1 106 ? -9.284 -4.534 -4.049 1.00 93.50 106 ASP A CA 1
ATOM 856 C C . ASP A 1 106 ? -9.449 -4.210 -5.539 1.00 93.50 106 ASP A C 1
ATOM 858 O O . ASP A 1 106 ? -10.570 -4.156 -6.054 1.00 93.50 106 ASP A O 1
ATOM 862 N N . ILE A 1 107 ? -8.335 -3.962 -6.231 1.00 92.31 107 ILE A N 1
ATOM 863 C CA . ILE A 1 107 ? -8.326 -3.537 -7.635 1.00 92.31 107 ILE A CA 1
ATOM 864 C C . ILE A 1 107 ? -7.828 -4.691 -8.502 1.00 92.31 107 ILE A C 1
ATOM 866 O O . ILE A 1 107 ? -6.641 -5.020 -8.527 1.00 92.31 107 ILE A O 1
ATOM 870 N N . LYS A 1 108 ? -8.736 -5.271 -9.291 1.00 91.81 108 LYS A N 1
ATOM 871 C CA . LYS A 1 108 ? -8.397 -6.349 -10.224 1.00 91.81 108 LYS A CA 1
ATOM 872 C C . LYS A 1 108 ? -7.446 -5.859 -11.323 1.00 91.81 108 LYS A C 1
ATOM 874 O O . LYS A 1 108 ? -7.759 -4.918 -12.051 1.00 91.81 108 LYS A O 1
ATOM 879 N N . GLY A 1 109 ? -6.328 -6.563 -11.502 1.00 88.25 109 GLY A N 1
ATOM 880 C CA . GLY A 1 109 ? -5.355 -6.264 -12.559 1.00 88.25 109 GLY A CA 1
ATOM 881 C C . GLY A 1 109 ? -4.699 -4.893 -12.389 1.00 88.25 109 GLY A C 1
ATOM 882 O O . GLY A 1 109 ? -4.488 -4.188 -13.372 1.00 88.25 109 GLY A O 1
ATOM 883 N N . ALA A 1 110 ? -4.418 -4.492 -11.142 1.00 87.94 110 ALA A N 1
ATOM 884 C CA . ALA A 1 110 ? -3.859 -3.179 -10.814 1.00 87.94 110 ALA A CA 1
ATOM 885 C C . ALA A 1 110 ? -2.562 -2.850 -11.576 1.00 87.94 110 ALA A C 1
ATOM 887 O O . ALA A 1 110 ? -2.316 -1.687 -11.875 1.00 87.94 110 ALA A O 1
ATOM 888 N N . PHE A 1 111 ? -1.754 -3.862 -11.909 1.00 84.88 111 PHE A N 1
ATOM 889 C CA . PHE A 1 111 ? -0.521 -3.693 -12.685 1.00 84.88 111 PHE A CA 1
ATOM 890 C C . PHE A 1 111 ? -0.716 -3.923 -14.188 1.00 84.88 111 PHE A C 1
ATOM 892 O O . PHE A 1 111 ? -0.005 -3.321 -14.988 1.00 84.88 111 PHE A O 1
ATOM 899 N N . ASP A 1 112 ? -1.691 -4.748 -14.574 1.00 88.69 112 ASP A N 1
ATOM 900 C CA . ASP A 1 112 ? -1.927 -5.133 -15.970 1.00 88.69 112 ASP A CA 1
ATOM 901 C C . ASP A 1 112 ? -2.638 -4.032 -16.770 1.00 88.69 112 ASP A C 1
ATOM 903 O O . ASP A 1 112 ? -2.444 -3.905 -17.977 1.00 88.69 112 ASP A O 1
ATOM 907 N N . HIS A 1 113 ? -3.461 -3.217 -16.101 1.00 88.31 113 HIS A N 1
ATOM 908 C CA . HIS A 1 113 ? -4.296 -2.196 -16.741 1.00 88.31 113 HIS A CA 1
ATOM 909 C C . HIS A 1 113 ? -3.722 -0.771 -16.662 1.00 88.31 113 HIS A C 1
ATOM 911 O O . HIS A 1 113 ? -4.438 0.199 -16.922 1.00 88.31 113 HIS A O 1
ATOM 917 N N . LEU A 1 114 ? -2.446 -0.609 -16.301 1.00 87.12 114 LEU A N 1
ATOM 918 C CA . LEU A 1 114 ? -1.819 0.712 -16.241 1.00 87.12 114 LEU A CA 1
ATOM 919 C C . LEU A 1 114 ? -1.594 1.280 -17.646 1.00 87.12 114 LEU A C 1
ATOM 921 O O . LEU A 1 114 ? -0.939 0.673 -18.492 1.00 87.12 114 LEU A O 1
ATOM 925 N N . GLN A 1 115 ? -2.099 2.489 -17.888 1.00 90.69 115 GLN A N 1
ATOM 926 C CA . GLN A 1 115 ? -1.883 3.183 -19.153 1.00 90.69 115 GLN A CA 1
ATOM 927 C C . GLN A 1 115 ? -0.503 3.846 -19.173 1.00 90.69 115 GLN A C 1
ATOM 929 O O . GLN A 1 115 ? -0.165 4.646 -18.299 1.00 90.69 115 GLN A O 1
ATOM 934 N N . TYR A 1 116 ? 0.281 3.560 -20.215 1.00 88.88 116 TYR A N 1
ATOM 935 C CA . TYR A 1 116 ? 1.606 4.156 -20.413 1.00 88.88 116 TYR A CA 1
ATOM 936 C C . TYR A 1 116 ? 1.574 5.691 -20.373 1.00 88.88 116 TYR A C 1
ATOM 938 O O . TYR A 1 116 ? 2.436 6.320 -19.759 1.00 88.88 116 TYR A O 1
ATOM 946 N N . THR A 1 117 ? 0.560 6.299 -20.994 1.00 91.06 117 THR A N 1
ATOM 947 C CA . THR A 1 117 ? 0.362 7.753 -21.004 1.00 91.06 117 THR A CA 1
ATOM 948 C C . THR A 1 117 ? 0.197 8.308 -19.594 1.00 91.06 117 THR A C 1
ATOM 950 O O . THR A 1 117 ? 0.861 9.283 -19.256 1.00 91.06 117 THR A O 1
ATOM 953 N N . SER A 1 118 ? -0.605 7.656 -18.748 1.00 88.38 118 SER A N 1
ATOM 954 C CA . SER A 1 118 ? -0.809 8.054 -17.352 1.00 88.38 118 SER A CA 1
ATOM 955 C C . SER A 1 118 ? 0.483 7.996 -16.540 1.00 88.38 118 SER A C 1
ATOM 957 O O . SER A 1 118 ? 0.775 8.937 -15.806 1.00 88.38 118 SER A O 1
ATOM 959 N N . ILE A 1 119 ? 1.288 6.939 -16.706 1.00 86.50 119 ILE A N 1
ATOM 960 C CA . ILE A 1 119 ? 2.591 6.819 -16.031 1.00 86.50 119 ILE A CA 1
ATOM 961 C C . ILE A 1 119 ? 3.531 7.935 -16.491 1.00 86.50 119 ILE A C 1
ATOM 963 O O . ILE A 1 119 ? 4.147 8.605 -15.665 1.00 86.50 119 ILE A O 1
ATOM 967 N N . LYS A 1 120 ? 3.631 8.160 -17.807 1.00 86.75 120 LYS A N 1
ATOM 968 C CA . LYS A 1 120 ? 4.509 9.190 -18.368 1.00 86.75 120 LYS A CA 1
ATOM 969 C C . LYS A 1 120 ? 4.135 10.574 -17.845 1.00 86.75 120 LYS A C 1
ATOM 971 O O . LYS A 1 120 ? 5.016 11.286 -17.383 1.00 86.75 120 LYS A O 1
ATOM 976 N N . THR A 1 121 ? 2.849 10.924 -17.868 1.00 86.75 121 THR A N 1
ATOM 977 C CA . THR A 1 121 ? 2.363 12.204 -17.343 1.00 86.75 121 THR A CA 1
ATOM 978 C C . THR A 1 121 ? 2.697 12.365 -15.864 1.00 86.75 121 THR A C 1
ATOM 980 O O . THR A 1 121 ? 3.234 13.405 -15.501 1.00 86.75 121 THR A O 1
ATOM 983 N N . ALA A 1 122 ? 2.461 11.339 -15.039 1.00 82.56 122 ALA A N 1
ATOM 984 C CA . ALA A 1 122 ? 2.729 11.388 -13.601 1.00 82.56 122 ALA A CA 1
ATOM 985 C C . ALA A 1 122 ? 4.219 11.548 -13.245 1.00 82.56 122 ALA A C 1
ATOM 987 O O . ALA A 1 122 ? 4.535 12.069 -12.182 1.00 82.56 122 ALA A O 1
ATOM 988 N N . LEU A 1 123 ? 5.136 11.100 -14.110 1.00 80.12 123 LEU A N 1
ATOM 989 C CA . LEU A 1 123 ? 6.583 11.263 -13.912 1.00 80.12 123 LEU A CA 1
ATOM 990 C C . LEU A 1 123 ? 7.120 12.612 -14.412 1.00 80.12 123 LEU A C 1
ATOM 992 O O . LEU A 1 123 ? 8.216 13.005 -14.024 1.00 80.12 123 LEU A O 1
ATOM 996 N N . THR A 1 124 ? 6.390 13.290 -15.301 1.00 76.81 124 THR A N 1
ATOM 997 C CA . THR A 1 124 ? 6.824 14.555 -15.922 1.00 76.81 124 THR A CA 1
ATOM 998 C C . THR A 1 124 ? 6.098 15.798 -15.404 1.00 76.81 124 THR A C 1
ATOM 1000 O O . THR A 1 124 ? 6.491 16.898 -15.786 1.00 76.81 124 THR A O 1
ATOM 1003 N N . SER A 1 125 ? 5.028 15.636 -14.616 1.00 57.88 125 SER A N 1
ATOM 1004 C CA . SER A 1 125 ? 4.268 16.734 -13.994 1.00 57.88 125 SER A CA 1
ATOM 1005 C C . SER A 1 125 ? 4.940 17.242 -12.728 1.00 57.88 125 SER A C 1
ATOM 1007 O O . SER A 1 125 ? 4.999 18.476 -12.558 1.00 57.88 125 SER A O 1
#

Radius of gyration: 23.22 Å; chains: 1; bounding box: 72×36×60 Å

Foldseek 3Di:
DDDDDDDDDDDDDPPCVVVVVVVVPDPDPDPVPDDDPVCVVVVVVVVVVVCVVCVVVCLVVVVPPPDPLDQPPDPPGDPVNNVVVVVVVVVVCVVVVHDDDDDDDDDPCPPPPDDPVVVVVVVVD